Protein AF-A0A7J0DG20-F1 (afdb_monomer_lite)

Secondary structure (DSSP, 8-state):
----PPPP-TTPPTT--SGGGS-GGGHHHHHHHHHHHHHHHHHHHHHH--SEEEESS--TTHHHHHHHTT-EEEE-HHHHHHH--HHHHTT--

Organism: NCBI:txid165716

pLDDT: mean 82.44, std 11.31, range [41.34, 96.25]

Radius of gyration: 14.27 Å; chains: 1; bounding box: 30×32×34 Å

Foldseek 3Di:
DDDQDFDDDPPDDPPPPDPVSDDPVCVVVVVVSLVRSLVSVLVVCVVVVDQEEEDQDDPVCPVVSCVVSVHHYDYDPNSCVVVNDPVVVVVVD

Sequence (93 aa):
MVEITLPLADGLPEGCEATNDFRVEQIPYLKVYDDLLHAPFEELVHRHSPDFIFLDLVPCWVPEIAAKFSIGSAFTAATLAYLGPQAEMKSLS

Structure (mmCIF, N/CA/C/O backbone):
data_AF-A0A7J0DG20-F1
#
_entry.id   AF-A0A7J0DG20-F1
#
loop_
_atom_site.group_PDB
_atom_site.id
_atom_site.type_symbol
_atom_site.label_atom_id
_atom_site.label_alt_id
_atom_site.label_comp_id
_atom_site.label_asym_id
_atom_site.label_entity_id
_atom_site.label_seq_id
_atom_site.pdbx_PDB_ins_code
_atom_site.Cartn_x
_atom_site.Cartn_y
_atom_site.Cartn_z
_atom_site.occupancy
_atom_site.B_iso_or_equiv
_atom_site.auth_seq_id
_atom_site.auth_comp_id
_atom_site.auth_asym_id
_atom_site.auth_atom_id
_atom_site.pdbx_PDB_model_num
ATOM 1 N N . MET A 1 1 ? -13.192 -5.214 -10.735 1.00 72.56 1 MET A N 1
ATOM 2 C CA . MET A 1 1 ? -12.616 -4.788 -9.447 1.00 72.56 1 MET A CA 1
ATOM 3 C C . MET A 1 1 ? -12.385 -6.050 -8.641 1.00 72.56 1 MET A C 1
ATOM 5 O O . MET A 1 1 ? -13.279 -6.887 -8.641 1.00 72.56 1 MET A O 1
ATOM 9 N N . VAL A 1 2 ? -11.184 -6.245 -8.096 1.00 81.75 2 VAL A N 1
ATOM 10 C CA . VAL A 1 2 ? -10.914 -7.357 -7.173 1.00 81.75 2 VAL A CA 1
ATOM 11 C C . VAL A 1 2 ? -11.039 -6.802 -5.764 1.00 81.75 2 VAL A C 1
ATOM 13 O O . VAL A 1 2 ? -10.568 -5.698 -5.506 1.00 81.75 2 VAL A O 1
ATOM 16 N N . GLU A 1 3 ? -11.735 -7.527 -4.902 1.00 83.31 3 GLU A N 1
ATOM 17 C CA . GLU A 1 3 ? -11.971 -7.117 -3.524 1.00 83.31 3 GLU A CA 1
ATOM 18 C C . GLU A 1 3 ? -10.782 -7.520 -2.646 1.00 83.31 3 GLU A C 1
ATOM 20 O O . GLU A 1 3 ? -10.270 -8.636 -2.761 1.00 83.31 3 GLU A O 1
ATOM 25 N N . ILE A 1 4 ? -10.349 -6.606 -1.778 1.00 82.12 4 ILE A N 1
ATOM 26 C CA . ILE A 1 4 ? -9.413 -6.885 -0.692 1.00 82.12 4 ILE A CA 1
ATOM 27 C C . ILE A 1 4 ? -10.213 -6.742 0.595 1.00 82.12 4 ILE A C 1
ATOM 29 O O . ILE A 1 4 ? -10.582 -5.634 0.974 1.00 82.12 4 ILE A O 1
ATOM 33 N N . THR A 1 5 ? -10.508 -7.862 1.247 1.00 80.50 5 THR A N 1
ATOM 34 C CA . THR A 1 5 ? -11.215 -7.837 2.526 1.00 80.50 5 THR A CA 1
ATOM 35 C C . THR A 1 5 ? -10.262 -7.378 3.618 1.00 80.50 5 THR A C 1
ATOM 37 O O . THR A 1 5 ? -9.182 -7.947 3.796 1.00 80.50 5 THR A O 1
ATOM 40 N N . LEU A 1 6 ? -10.674 -6.355 4.356 1.00 76.12 6 LEU A N 1
ATOM 41 C CA . LEU A 1 6 ? -9.899 -5.817 5.458 1.00 76.12 6 LEU A CA 1
ATOM 42 C C . LEU A 1 6 ? -9.963 -6.777 6.656 1.00 76.12 6 LEU A C 1
ATOM 44 O O . LEU A 1 6 ? -11.063 -7.149 7.076 1.00 76.12 6 LEU A O 1
ATOM 48 N N . PRO A 1 7 ? -8.817 -7.224 7.203 1.00 75.38 7 PRO A N 1
ATOM 49 C CA . PRO A 1 7 ? -8.828 -8.064 8.391 1.00 75.38 7 PRO A CA 1
ATOM 50 C C . PRO A 1 7 ? -9.530 -7.356 9.555 1.00 75.38 7 PRO A C 1
ATOM 52 O O . PRO A 1 7 ? -9.243 -6.192 9.835 1.00 75.38 7 PRO A O 1
ATOM 55 N N . LEU A 1 8 ? -10.413 -8.062 10.269 1.00 73.06 8 LEU A N 1
ATOM 56 C CA . LEU A 1 8 ? -10.909 -7.564 11.553 1.00 73.06 8 LEU A CA 1
ATOM 57 C C . LEU A 1 8 ? -9.732 -7.442 12.529 1.00 73.06 8 LEU A C 1
ATOM 59 O O . LEU A 1 8 ? -8.985 -8.403 12.720 1.00 73.06 8 LEU A O 1
ATOM 63 N N . ALA A 1 9 ? -9.617 -6.296 13.195 1.00 71.50 9 ALA A N 1
ATOM 64 C CA . ALA A 1 9 ? -8.770 -6.146 14.371 1.00 71.50 9 ALA A CA 1
ATOM 65 C C . ALA A 1 9 ? -9.557 -5.542 15.536 1.00 71.50 9 ALA A C 1
ATOM 67 O O . ALA A 1 9 ? -10.461 -4.724 15.351 1.00 71.50 9 ALA A O 1
ATOM 68 N N . ASP A 1 10 ? -9.201 -5.970 16.746 1.00 71.12 10 ASP A N 1
ATOM 69 C CA . ASP A 1 10 ? -9.870 -5.554 17.973 1.00 71.12 10 ASP A CA 1
ATOM 70 C C . ASP A 1 10 ? -9.828 -4.029 18.138 1.00 71.12 10 ASP A C 1
ATOM 72 O O . ASP A 1 10 ? -8.767 -3.402 18.128 1.00 71.12 10 ASP A O 1
ATOM 76 N N . GLY A 1 11 ? -11.005 -3.428 18.320 1.00 70.56 11 GLY A N 1
ATOM 77 C CA . GLY A 1 11 ? -11.152 -1.987 18.527 1.00 70.56 11 GLY A CA 1
ATOM 78 C C . GLY A 1 11 ? -11.259 -1.151 17.250 1.00 70.56 11 GLY A C 1
ATOM 79 O O . GLY A 1 11 ? -11.393 0.068 17.364 1.00 70.56 11 GLY A O 1
ATOM 80 N N . LEU A 1 12 ? -11.249 -1.769 16.063 1.00 72.25 12 LEU A N 1
ATOM 81 C CA . LEU A 1 12 ? -11.608 -1.085 14.823 1.00 72.25 12 LEU A CA 1
ATOM 82 C C . LEU A 1 12 ? -13.140 -1.025 14.663 1.00 72.25 12 LEU A C 1
ATOM 84 O O . LEU A 1 12 ? -13.812 -2.040 14.856 1.00 72.25 12 LEU A O 1
ATOM 88 N N . PRO A 1 13 ? -13.719 0.147 14.344 1.00 72.69 13 PRO A N 1
ATOM 89 C CA . PRO A 1 13 ? -15.156 0.264 14.124 1.00 72.69 13 PRO A CA 1
ATOM 90 C C . PRO A 1 13 ? -15.582 -0.494 12.857 1.00 72.69 13 PRO A C 1
ATOM 92 O O . PRO A 1 13 ? -15.015 -0.285 11.787 1.00 72.69 13 PRO A O 1
ATOM 95 N N . GLU A 1 14 ? -16.584 -1.369 12.985 1.00 76.38 14 GLU A N 1
ATOM 96 C CA . GLU A 1 14 ? -17.120 -2.146 11.862 1.00 76.38 14 GLU A CA 1
ATOM 97 C C . GLU A 1 14 ? -17.669 -1.236 10.754 1.00 76.38 14 GLU A C 1
ATOM 99 O O . GLU A 1 14 ? -18.390 -0.273 11.023 1.00 76.38 14 GLU A O 1
ATOM 104 N N . GLY A 1 15 ? -17.360 -1.576 9.500 1.00 76.50 15 GLY A N 1
ATOM 105 C CA . GLY A 1 15 ? -17.883 -0.886 8.319 1.00 76.50 15 GLY A CA 1
ATOM 106 C C . GLY A 1 15 ? -17.256 0.480 8.028 1.00 76.50 15 GLY A C 1
ATOM 107 O O . GLY A 1 15 ? -17.762 1.187 7.162 1.00 76.50 15 GLY A O 1
ATOM 108 N N . CYS A 1 16 ? -16.184 0.865 8.728 1.00 79.31 16 CYS A N 1
ATOM 109 C CA . CYS A 1 16 ? -15.430 2.076 8.410 1.00 79.31 16 CYS A CA 1
ATOM 110 C C . CYS A 1 16 ? -14.354 1.772 7.358 1.00 79.31 16 CYS A C 1
ATOM 112 O O . CYS A 1 16 ? -13.248 1.351 7.694 1.00 79.31 16 CYS A O 1
ATOM 114 N N . GLU A 1 17 ? -14.686 1.997 6.089 1.00 78.50 17 GLU A N 1
ATOM 115 C CA . GLU A 1 17 ? -13.818 1.710 4.935 1.00 78.50 17 GLU A CA 1
ATOM 116 C C . GLU A 1 17 ? -13.305 2.983 4.245 1.00 78.50 17 GLU A C 1
ATOM 118 O O . GLU A 1 17 ? -12.408 2.924 3.404 1.00 78.50 17 GLU A O 1
ATOM 123 N N . ALA A 1 18 ? -13.841 4.152 4.602 1.00 81.75 18 ALA A N 1
ATOM 124 C CA . ALA A 1 18 ? -13.462 5.436 4.036 1.00 81.75 18 ALA A CA 1
ATOM 125 C C . ALA A 1 18 ? -12.990 6.416 5.113 1.00 81.75 18 ALA A C 1
ATOM 127 O O . ALA A 1 18 ? -13.492 6.444 6.233 1.00 81.75 18 ALA A O 1
ATOM 128 N N . THR A 1 19 ? -12.088 7.331 4.745 1.00 82.19 19 THR A N 1
ATOM 129 C CA . THR A 1 19 ? -11.628 8.420 5.628 1.00 82.19 19 THR A CA 1
ATOM 130 C C . THR A 1 19 ? -12.789 9.232 6.212 1.00 82.19 19 THR A C 1
ATOM 132 O O . THR A 1 19 ? -12.708 9.694 7.345 1.00 82.19 19 THR A O 1
ATOM 135 N N . ASN A 1 20 ? -13.881 9.387 5.456 1.00 86.38 20 ASN A N 1
ATOM 136 C CA . ASN A 1 20 ? -15.075 10.115 5.890 1.00 86.38 20 ASN A CA 1
ATOM 137 C C . ASN A 1 20 ? -15.917 9.364 6.942 1.00 86.38 20 ASN A C 1
ATOM 139 O O . ASN A 1 20 ? -16.795 9.969 7.555 1.00 86.38 20 ASN A O 1
ATOM 143 N N . ASP A 1 21 ? -15.649 8.077 7.175 1.00 85.25 21 ASP A N 1
ATOM 144 C CA . ASP A 1 21 ? -16.308 7.294 8.227 1.00 85.25 21 ASP A CA 1
ATOM 145 C C . ASP A 1 21 ? -15.706 7.579 9.612 1.00 85.25 21 ASP A C 1
ATOM 147 O O . ASP A 1 21 ? -16.311 7.262 10.638 1.00 85.25 21 ASP A O 1
ATOM 151 N N . PHE A 1 22 ? -14.528 8.213 9.657 1.00 82.25 22 PHE A N 1
ATOM 152 C CA . PHE A 1 22 ? -13.806 8.521 10.885 1.00 82.25 22 PHE A CA 1
ATOM 153 C C . PHE A 1 22 ? -13.988 9.976 11.306 1.00 82.25 22 PHE A C 1
ATOM 155 O O . PHE A 1 22 ? -13.892 10.915 10.513 1.00 82.25 22 PHE A O 1
ATOM 162 N N . ARG A 1 23 ? -14.163 10.183 12.611 1.00 87.06 23 ARG A N 1
ATOM 163 C CA . ARG A 1 23 ? -13.939 11.493 13.231 1.00 87.06 23 ARG A CA 1
ATOM 164 C C . ARG A 1 23 ? -12.442 11.778 13.320 1.00 87.06 23 ARG A C 1
ATOM 166 O O . ARG A 1 23 ? -11.624 10.862 13.280 1.00 87.06 23 ARG A O 1
ATOM 173 N N . VAL A 1 24 ? -12.076 13.046 13.504 1.00 84.81 24 VAL A N 1
ATOM 174 C CA . VAL A 1 24 ? -10.668 13.477 13.578 1.00 84.81 24 VAL A CA 1
ATOM 175 C C . VAL A 1 24 ? -9.891 12.704 14.648 1.00 84.81 24 VAL A C 1
ATOM 177 O O . VAL A 1 24 ? -8.747 12.314 14.432 1.00 84.81 24 VAL A O 1
ATOM 180 N N . GLU A 1 25 ? -10.526 12.400 15.778 1.00 86.12 25 GLU A N 1
ATOM 181 C CA . GLU A 1 25 ? -9.916 11.659 16.886 1.00 86.12 25 GLU A CA 1
ATOM 182 C C . GLU A 1 25 ? -9.662 10.181 16.548 1.00 86.12 25 GLU A C 1
ATOM 184 O O . GLU A 1 25 ? -8.885 9.513 17.226 1.00 86.12 25 GLU A O 1
ATOM 189 N N . GLN A 1 26 ? -10.313 9.670 15.502 1.00 83.12 26 GLN A N 1
ATOM 190 C CA . GLN A 1 26 ? -10.224 8.291 15.031 1.00 83.12 26 GLN A CA 1
ATOM 191 C C . GLN A 1 26 ? -9.272 8.136 13.835 1.00 83.12 26 GLN A C 1
ATOM 193 O O . GLN A 1 26 ? -8.991 7.011 13.434 1.00 83.12 26 GLN A O 1
ATOM 198 N N . ILE A 1 27 ? -8.711 9.233 13.309 1.00 82.12 27 ILE A N 1
ATOM 199 C CA . ILE A 1 27 ? -7.685 9.210 12.252 1.00 82.12 27 ILE A CA 1
ATOM 200 C C . ILE A 1 27 ? -6.523 8.245 12.560 1.00 82.12 27 ILE A C 1
ATOM 202 O O . ILE A 1 27 ? -6.076 7.577 11.629 1.00 82.12 27 ILE A O 1
ATOM 206 N N . PRO A 1 28 ? -6.041 8.079 13.813 1.00 82.81 28 PRO A N 1
ATOM 207 C CA . PRO A 1 28 ? -4.995 7.097 14.106 1.00 82.81 28 PRO A CA 1
ATOM 208 C C . PRO A 1 28 ? -5.349 5.653 13.720 1.00 82.81 28 PRO A C 1
ATOM 210 O O . PRO A 1 28 ? -4.443 4.875 13.429 1.00 82.81 28 PRO A O 1
ATOM 213 N N . TYR A 1 29 ? -6.637 5.290 13.666 1.00 82.69 29 TYR A N 1
ATOM 214 C CA . TYR A 1 29 ? -7.059 3.964 13.214 1.00 82.69 29 TYR A CA 1
ATOM 215 C C . TYR A 1 29 ? -6.797 3.740 11.725 1.00 82.69 29 TYR A C 1
ATOM 217 O O . TYR A 1 29 ? -6.529 2.606 11.349 1.00 82.69 29 TYR A O 1
ATOM 225 N N . LEU A 1 30 ? -6.781 4.788 10.889 1.00 82.06 30 LEU A N 1
ATOM 226 C CA . LEU A 1 30 ? -6.461 4.661 9.459 1.00 82.06 30 LEU A CA 1
ATOM 227 C C . LEU A 1 30 ? -5.084 4.039 9.234 1.00 82.06 30 LEU A C 1
ATOM 229 O O . LEU A 1 30 ? -4.912 3.259 8.307 1.00 82.06 30 LEU A O 1
ATOM 233 N N . LYS A 1 31 ? -4.122 4.330 10.116 1.00 81.50 31 LYS A N 1
ATOM 234 C CA . LYS A 1 31 ? -2.807 3.689 10.066 1.00 81.50 31 LYS A CA 1
ATOM 235 C C . LYS A 1 31 ? -2.903 2.185 10.337 1.00 81.50 31 LYS A C 1
ATOM 237 O O . LYS A 1 31 ? -2.269 1.405 9.646 1.00 81.50 31 LYS A O 1
ATOM 242 N N . VAL A 1 32 ? -3.709 1.778 11.319 1.00 84.19 32 VAL A N 1
ATOM 243 C CA . VAL A 1 32 ? -3.924 0.355 11.635 1.00 84.19 32 VAL A CA 1
ATOM 244 C C . VAL A 1 32 ? -4.584 -0.359 10.454 1.00 84.19 32 VAL A C 1
ATOM 246 O O . VAL A 1 32 ? -4.160 -1.449 10.091 1.00 84.19 32 VAL A O 1
ATOM 249 N N . TYR A 1 33 ? -5.582 0.271 9.830 1.00 82.94 33 TYR A N 1
ATOM 250 C CA . TYR A 1 33 ? -6.209 -0.226 8.605 1.00 82.94 33 TYR A CA 1
ATOM 251 C C . TYR A 1 33 ? -5.186 -0.409 7.471 1.00 82.94 33 TY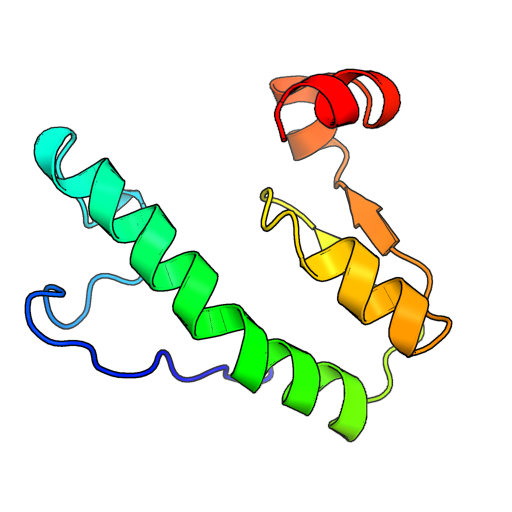R A C 1
ATOM 253 O O . TYR A 1 33 ? -5.153 -1.466 6.844 1.00 82.94 33 TYR A O 1
ATOM 261 N N . ASP A 1 34 ? -4.325 0.585 7.248 1.00 84.56 34 ASP A N 1
ATOM 262 C CA . ASP A 1 34 ? -3.270 0.541 6.230 1.00 84.56 34 ASP A CA 1
ATOM 263 C C . ASP A 1 34 ? -2.243 -0.576 6.495 1.00 84.56 34 ASP A C 1
ATOM 265 O O . ASP A 1 34 ? -1.936 -1.361 5.597 1.00 84.56 34 ASP A O 1
ATOM 269 N N . ASP A 1 35 ? -1.791 -0.726 7.745 1.00 86.00 35 ASP A N 1
ATOM 270 C CA . ASP A 1 35 ? -0.862 -1.787 8.156 1.00 86.00 35 ASP A CA 1
ATOM 271 C C . ASP A 1 35 ? -1.470 -3.191 7.928 1.00 86.00 35 ASP A C 1
ATOM 273 O O . ASP A 1 35 ? -0.783 -4.119 7.491 1.00 86.00 35 ASP A O 1
ATOM 277 N N . LEU A 1 36 ? -2.775 -3.361 8.181 1.00 87.38 36 LEU A N 1
ATOM 278 C CA . LEU A 1 36 ? -3.487 -4.628 7.966 1.00 87.38 36 LEU A CA 1
ATOM 279 C C . LEU A 1 36 ? -3.684 -4.970 6.483 1.00 87.38 36 LEU A C 1
ATOM 281 O O . LEU A 1 36 ? -3.818 -6.149 6.145 1.00 87.38 36 LEU A O 1
ATOM 285 N N . LEU A 1 37 ? -3.684 -3.973 5.595 1.00 88.75 37 LEU A N 1
ATOM 286 C CA . LEU A 1 37 ? -3.818 -4.171 4.151 1.00 88.75 37 LEU A CA 1
ATOM 287 C C . LEU A 1 37 ? -2.537 -4.693 3.491 1.00 88.75 37 LEU A C 1
ATOM 289 O O . LEU A 1 37 ? -2.620 -5.259 2.401 1.00 88.75 37 LEU A O 1
ATOM 293 N N . HIS A 1 38 ? -1.380 -4.582 4.149 1.00 90.19 38 HIS A N 1
ATOM 294 C CA . HIS A 1 38 ? -0.093 -5.007 3.594 1.00 90.19 38 HIS A CA 1
ATOM 295 C C . HIS A 1 38 ? -0.110 -6.456 3.081 1.00 90.19 38 HIS A C 1
ATOM 297 O O . HIS A 1 38 ? 0.157 -6.724 1.910 1.00 90.19 38 HIS A O 1
ATOM 303 N N . ALA A 1 39 ? -0.416 -7.415 3.961 1.00 91.50 39 ALA A N 1
ATOM 304 C CA . ALA A 1 39 ? -0.389 -8.839 3.631 1.00 91.50 39 ALA A CA 1
ATOM 305 C C . ALA A 1 39 ? -1.392 -9.241 2.529 1.00 91.50 39 ALA A C 1
ATOM 307 O O . ALA A 1 39 ? -0.971 -9.886 1.563 1.00 91.50 39 ALA A O 1
ATOM 308 N N . PRO A 1 40 ? -2.689 -8.872 2.603 1.00 91.81 40 PRO A N 1
ATOM 309 C CA . PRO A 1 40 ? -3.635 -9.245 1.556 1.00 91.81 40 PRO A CA 1
ATOM 310 C C . PRO A 1 40 ? -3.363 -8.517 0.231 1.00 91.81 40 PRO A C 1
ATOM 312 O O . PRO A 1 40 ? -3.597 -9.089 -0.834 1.00 91.81 40 PRO A O 1
ATOM 315 N N . PHE A 1 41 ? -2.811 -7.298 0.259 1.00 92.19 41 PHE A N 1
ATOM 316 C CA . PHE A 1 41 ? -2.361 -6.626 -0.959 1.00 92.19 41 PHE A CA 1
ATOM 317 C C . PHE A 1 41 ? -1.179 -7.355 -1.604 1.00 92.19 41 PHE A C 1
ATOM 319 O O . PHE A 1 41 ? -1.175 -7.572 -2.814 1.00 92.19 41 PHE A O 1
ATOM 326 N N . GLU A 1 42 ? -0.190 -7.774 -0.814 1.00 94.00 42 GLU A N 1
ATOM 327 C CA . GLU A 1 42 ? 0.952 -8.533 -1.322 1.00 94.00 42 GLU A CA 1
ATOM 328 C C . GLU A 1 42 ? 0.512 -9.842 -1.995 1.00 94.00 42 GLU A C 1
ATOM 330 O O . GLU A 1 42 ? 0.963 -10.167 -3.097 1.00 94.00 42 GLU A O 1
ATOM 335 N N . GLU A 1 43 ? -0.415 -10.567 -1.365 1.00 94.25 43 GLU A N 1
ATOM 336 C CA . GLU A 1 43 ? -1.003 -11.776 -1.937 1.00 94.25 43 GLU A CA 1
ATOM 337 C C . GLU A 1 43 ? -1.737 -11.477 -3.251 1.00 94.25 43 GLU A C 1
ATOM 339 O O . GLU A 1 43 ? -1.612 -12.233 -4.220 1.00 94.25 43 GLU A O 1
ATOM 344 N N . LEU A 1 44 ? -2.467 -10.360 -3.317 1.00 93.50 44 LEU A N 1
ATOM 345 C CA . LEU A 1 44 ? -3.160 -9.935 -4.527 1.00 93.50 44 LEU A CA 1
ATOM 346 C C . LEU A 1 44 ? -2.177 -9.650 -5.670 1.00 93.50 44 LEU A C 1
ATOM 348 O O . LEU A 1 44 ? -2.388 -10.127 -6.789 1.00 93.50 44 LEU A O 1
ATOM 352 N N . VAL A 1 45 ? -1.093 -8.917 -5.396 1.00 94.06 45 VAL A N 1
ATOM 353 C CA . VAL A 1 45 ? -0.036 -8.628 -6.377 1.00 94.06 45 VAL A CA 1
ATOM 354 C C . VAL A 1 45 ? 0.607 -9.923 -6.859 1.00 94.06 45 VAL A C 1
ATOM 356 O O . VAL A 1 45 ? 0.750 -10.113 -8.065 1.00 94.06 45 VAL A O 1
ATOM 359 N N . HIS A 1 46 ? 0.923 -10.848 -5.952 1.00 95.19 46 HIS A N 1
ATOM 360 C CA . HIS A 1 46 ? 1.467 -12.152 -6.321 1.00 95.19 46 HIS A CA 1
ATOM 361 C C . HIS A 1 46 ? 0.506 -12.941 -7.225 1.00 95.19 46 HIS A C 1
ATOM 363 O O . HIS A 1 46 ? 0.908 -13.471 -8.261 1.00 95.19 46 HIS A O 1
ATOM 369 N N . ARG A 1 47 ? -0.778 -12.988 -6.855 1.00 95.31 47 ARG A N 1
ATOM 370 C CA . ARG A 1 47 ? -1.810 -13.767 -7.549 1.00 95.31 47 ARG A CA 1
ATOM 371 C C . ARG A 1 47 ? -2.138 -13.220 -8.935 1.00 95.31 47 ARG A C 1
ATOM 373 O O . ARG A 1 47 ? -2.330 -14.003 -9.861 1.00 95.31 47 ARG A O 1
ATOM 380 N N . HIS A 1 48 ? -2.249 -11.901 -9.067 1.00 93.81 48 HIS A N 1
ATOM 381 C CA . HIS A 1 48 ? -2.676 -11.263 -10.313 1.00 93.81 48 HIS A CA 1
ATOM 382 C C . HIS A 1 48 ? -1.519 -10.791 -11.188 1.00 93.81 48 HIS A C 1
ATOM 384 O O . HIS A 1 48 ? -1.737 -10.605 -12.380 1.00 93.81 48 HIS A O 1
ATOM 390 N N . SER A 1 49 ? -0.317 -10.633 -10.623 1.00 93.88 49 SER A N 1
ATOM 391 C CA . SER A 1 49 ? 0.903 -10.231 -11.335 1.00 93.88 49 SER A CA 1
ATOM 392 C C . SER A 1 49 ? 0.676 -9.032 -12.272 1.00 93.88 49 SER A C 1
ATOM 394 O O . SER A 1 49 ? 0.834 -9.165 -13.485 1.00 93.88 49 SER A O 1
ATOM 396 N N . PRO A 1 50 ? 0.246 -7.871 -11.742 1.00 94.75 50 PRO A N 1
ATOM 397 C CA . PRO A 1 50 ? -0.021 -6.702 -12.570 1.00 94.75 50 PRO A CA 1
ATOM 398 C C . PRO A 1 50 ? 1.267 -6.159 -13.205 1.00 94.75 50 PRO A C 1
ATOM 400 O O . PRO A 1 50 ? 2.334 -6.212 -12.599 1.00 94.75 50 PRO A O 1
ATOM 403 N N . ASP A 1 51 ? 1.158 -5.552 -14.388 1.00 95.75 51 ASP A N 1
ATOM 404 C CA . ASP A 1 51 ? 2.306 -4.926 -15.063 1.00 95.75 51 ASP A CA 1
ATOM 405 C C . ASP A 1 51 ? 2.757 -3.616 -14.388 1.00 95.75 51 ASP A C 1
ATOM 407 O O . ASP A 1 51 ? 3.917 -3.210 -14.498 1.00 95.75 51 ASP A O 1
ATOM 411 N N . PHE A 1 52 ? 1.835 -2.921 -13.709 1.00 95.06 52 PHE A N 1
ATOM 412 C CA . PHE A 1 52 ? 2.089 -1.627 -13.075 1.00 95.06 52 PHE A CA 1
ATOM 413 C C . PHE A 1 52 ? 1.101 -1.338 -11.935 1.00 95.06 52 PHE A C 1
ATOM 415 O O . PHE A 1 52 ? -0.053 -1.766 -11.987 1.00 95.06 52 PHE A O 1
ATOM 422 N N . ILE A 1 53 ? 1.530 -0.565 -10.933 1.00 92.88 53 ILE A N 1
ATOM 423 C CA . ILE A 1 53 ? 0.713 -0.152 -9.780 1.00 92.88 53 ILE A CA 1
ATOM 424 C C . ILE A 1 53 ? 0.628 1.381 -9.713 1.00 92.88 53 ILE A C 1
ATOM 426 O O . ILE A 1 53 ? 1.646 2.073 -9.690 1.00 92.88 53 ILE A O 1
ATOM 430 N N . PHE A 1 54 ? -0.589 1.922 -9.639 1.00 90.75 54 PHE A N 1
ATOM 431 C CA . PHE A 1 54 ? -0.828 3.347 -9.395 1.00 90.75 54 PHE A CA 1
ATOM 432 C C . PHE A 1 54 ? -1.374 3.562 -7.986 1.00 90.75 54 PHE A C 1
ATOM 434 O O . PHE A 1 54 ? -2.280 2.843 -7.572 1.00 90.75 54 PHE A O 1
ATOM 441 N N . LEU A 1 55 ? -0.838 4.555 -7.276 1.00 86.56 55 LEU A N 1
ATOM 442 C CA . LEU A 1 55 ? -1.205 4.859 -5.894 1.00 86.56 55 LEU A CA 1
ATOM 443 C C . LEU A 1 55 ? -1.825 6.251 -5.780 1.00 86.56 55 LEU A C 1
ATOM 445 O O . LEU A 1 55 ? -1.219 7.239 -6.204 1.00 86.56 55 LEU A O 1
ATOM 449 N N . ASP A 1 56 ? -3.007 6.342 -5.184 1.00 82.31 56 ASP A N 1
ATOM 450 C CA . ASP A 1 56 ? -3.665 7.606 -4.841 1.00 82.31 56 ASP A CA 1
ATOM 451 C C . ASP A 1 56 ? -3.367 8.072 -3.401 1.00 82.31 56 ASP A C 1
ATOM 453 O O . ASP A 1 56 ? -3.437 9.269 -3.109 1.00 82.31 56 ASP A O 1
ATOM 457 N N . LEU A 1 57 ? -2.940 7.156 -2.532 1.00 74.19 57 LEU A N 1
ATOM 458 C CA . LEU A 1 57 ? -2.553 7.393 -1.141 1.00 74.19 57 LEU A CA 1
ATOM 459 C C . LEU A 1 57 ? -1.200 6.749 -0.805 1.00 74.19 57 LEU A C 1
ATOM 461 O O . LEU A 1 57 ? -0.586 6.095 -1.647 1.00 74.19 57 LEU A O 1
ATOM 465 N N . VAL A 1 58 ? -0.705 6.989 0.416 1.00 64.12 58 VAL A N 1
ATOM 466 C CA . VAL A 1 58 ? 0.681 6.696 0.830 1.00 64.12 58 VAL A CA 1
ATOM 467 C C . VAL A 1 58 ? 0.779 5.517 1.810 1.00 64.12 58 VAL A C 1
ATOM 469 O O . VAL A 1 58 ? 1.228 5.715 2.939 1.00 64.12 58 VAL A O 1
ATOM 472 N N . PRO A 1 59 ? 0.447 4.277 1.422 1.00 69.31 59 PRO A N 1
ATOM 473 C CA . PRO A 1 59 ? 1.049 3.147 2.098 1.00 69.31 59 PRO A CA 1
ATOM 474 C C . PRO A 1 59 ? 2.527 3.106 1.694 1.00 69.31 59 PRO A C 1
ATOM 476 O O . PRO A 1 59 ? 2.871 2.830 0.538 1.00 69.31 59 PRO A O 1
ATOM 479 N N . CYS A 1 60 ? 3.423 3.422 2.631 1.00 73.94 60 CYS A N 1
ATOM 480 C CA . CYS A 1 60 ? 4.874 3.436 2.395 1.00 73.94 60 CYS A CA 1
ATOM 481 C C . CYS A 1 60 ? 5.420 2.074 1.927 1.00 73.94 60 CYS A C 1
ATOM 483 O O . CYS A 1 60 ? 6.477 2.020 1.301 1.00 73.94 60 CYS A O 1
ATOM 485 N N . TRP A 1 61 ? 4.665 1.002 2.168 1.00 87.06 61 TRP A N 1
ATOM 486 C CA . TRP A 1 61 ? 5.002 -0.374 1.836 1.00 87.06 61 TRP A CA 1
ATOM 487 C C . TRP A 1 61 ? 4.666 -0.795 0.393 1.00 87.06 61 TRP A C 1
ATOM 489 O O . TRP A 1 61 ? 5.265 -1.742 -0.118 1.00 87.06 61 TRP A O 1
ATOM 499 N N . VAL A 1 62 ? 3.767 -0.108 -0.328 1.00 89.81 62 VAL A N 1
ATOM 500 C CA . VAL A 1 62 ? 3.405 -0.517 -1.706 1.00 89.81 62 VAL A CA 1
ATOM 501 C C . VAL A 1 62 ? 4.601 -0.473 -2.670 1.00 89.81 62 VAL A C 1
ATOM 503 O O . VAL A 1 62 ? 4.772 -1.434 -3.426 1.00 89.81 62 VAL A O 1
ATOM 506 N N . PRO A 1 63 ? 5.463 0.566 -2.672 1.00 88.25 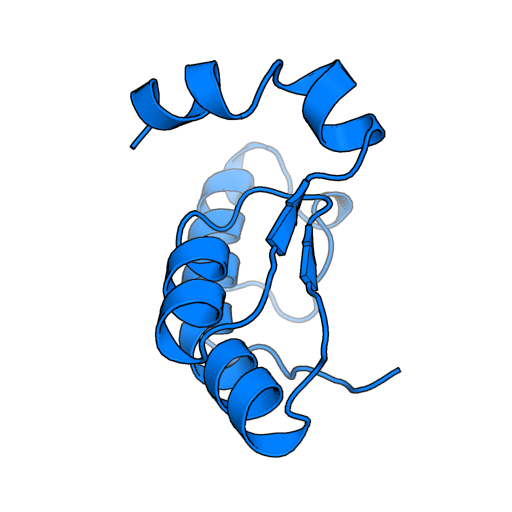63 PRO A N 1
ATOM 507 C CA . PRO A 1 63 ?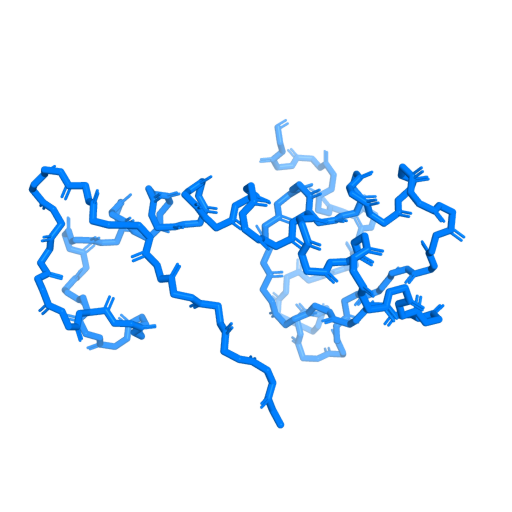 6.666 0.562 -3.505 1.00 88.25 63 PRO A CA 1
ATOM 508 C C . PRO A 1 63 ? 7.624 -0.595 -3.190 1.00 88.25 63 PRO A C 1
ATOM 510 O O . PRO A 1 63 ? 8.288 -1.099 -4.095 1.00 88.25 63 PRO A O 1
ATOM 513 N N . GLU A 1 64 ? 7.692 -1.040 -1.931 1.00 90.44 64 GLU A N 1
ATOM 514 C CA . GLU A 1 64 ? 8.521 -2.181 -1.525 1.00 90.44 64 GLU A CA 1
ATOM 515 C C . GLU A 1 64 ? 7.962 -3.497 -2.075 1.00 90.44 64 GLU A C 1
ATOM 517 O O . GLU A 1 64 ? 8.712 -4.298 -2.639 1.00 90.44 64 GLU A O 1
ATOM 522 N N . ILE A 1 65 ? 6.639 -3.689 -2.007 1.00 93.56 65 ILE A N 1
ATOM 523 C CA . ILE A 1 65 ? 5.953 -4.828 -2.634 1.00 93.56 65 ILE A CA 1
ATOM 524 C C . ILE A 1 65 ? 6.161 -4.809 -4.152 1.00 93.56 65 ILE A C 1
ATOM 526 O O . ILE A 1 65 ? 6.532 -5.825 -4.738 1.00 93.56 65 ILE A O 1
ATOM 530 N N . ALA A 1 66 ? 5.979 -3.658 -4.804 1.00 93.31 66 ALA A N 1
ATOM 531 C CA . ALA A 1 66 ? 6.196 -3.524 -6.242 1.00 93.31 66 ALA A CA 1
ATOM 532 C C . ALA A 1 66 ? 7.635 -3.917 -6.623 1.00 93.31 66 ALA A C 1
ATOM 534 O O . ALA A 1 66 ? 7.841 -4.739 -7.517 1.00 93.31 66 ALA A O 1
ATOM 535 N N . ALA A 1 67 ? 8.629 -3.423 -5.876 1.00 92.88 67 ALA A N 1
ATOM 536 C CA . ALA A 1 67 ? 10.031 -3.778 -6.068 1.00 92.88 67 ALA A CA 1
ATOM 537 C C . ALA A 1 67 ? 10.293 -5.281 -5.864 1.00 92.88 67 ALA A C 1
ATOM 539 O O . ALA A 1 67 ? 11.003 -5.884 -6.671 1.00 92.88 67 ALA A O 1
ATOM 540 N N . LYS A 1 68 ? 9.683 -5.907 -4.845 1.00 95.50 68 LYS A N 1
ATOM 541 C CA . LYS A 1 68 ? 9.786 -7.354 -4.583 1.00 95.50 68 LYS A CA 1
ATOM 542 C C . LYS A 1 68 ? 9.363 -8.194 -5.789 1.00 95.50 68 LYS A C 1
ATOM 544 O O . LYS A 1 68 ? 9.997 -9.209 -6.075 1.00 95.50 68 LYS A O 1
ATOM 549 N N . PHE A 1 69 ? 8.329 -7.766 -6.509 1.00 95.94 69 PHE A N 1
ATOM 550 C CA . PHE A 1 69 ? 7.822 -8.459 -7.697 1.00 95.94 69 PHE A CA 1
ATOM 551 C C . PHE A 1 69 ? 8.376 -7.907 -9.021 1.00 95.94 69 PHE A C 1
ATOM 553 O O . PHE A 1 69 ? 7.965 -8.364 -10.082 1.00 95.94 69 PHE A O 1
ATOM 560 N N . SER A 1 70 ? 9.343 -6.979 -8.984 1.00 95.81 70 SER A N 1
ATOM 561 C CA . SER A 1 70 ? 9.896 -6.302 -10.173 1.00 95.81 70 SER A CA 1
ATOM 562 C C . SER A 1 70 ? 8.839 -5.565 -11.015 1.00 95.81 70 SER A C 1
ATOM 564 O O . SER A 1 70 ? 8.931 -5.513 -12.240 1.00 95.81 70 SER A O 1
ATOM 566 N N . ILE A 1 71 ? 7.843 -4.983 -10.346 1.00 96.25 71 ILE A N 1
ATOM 567 C CA . ILE A 1 71 ? 6.719 -4.245 -10.930 1.00 96.25 71 ILE A CA 1
ATOM 568 C C . ILE A 1 71 ? 6.979 -2.740 -10.808 1.00 96.25 71 ILE A C 1
ATOM 570 O O . ILE A 1 71 ? 7.479 -2.256 -9.790 1.00 96.25 71 ILE A O 1
ATOM 574 N N . GLY A 1 72 ? 6.632 -1.979 -11.848 1.00 92.75 72 GLY A N 1
ATOM 575 C CA . GLY A 1 72 ? 6.684 -0.519 -11.794 1.00 92.75 72 GLY A CA 1
ATOM 576 C C . GLY A 1 72 ? 5.559 0.058 -10.930 1.00 92.75 72 GLY A C 1
ATOM 577 O O . GLY A 1 72 ? 4.426 -0.416 -10.979 1.00 92.75 72 GLY A O 1
ATOM 578 N N . SER A 1 73 ? 5.850 1.106 -10.158 1.00 91.94 73 SER A N 1
ATOM 579 C CA . SER A 1 73 ? 4.841 1.802 -9.353 1.00 91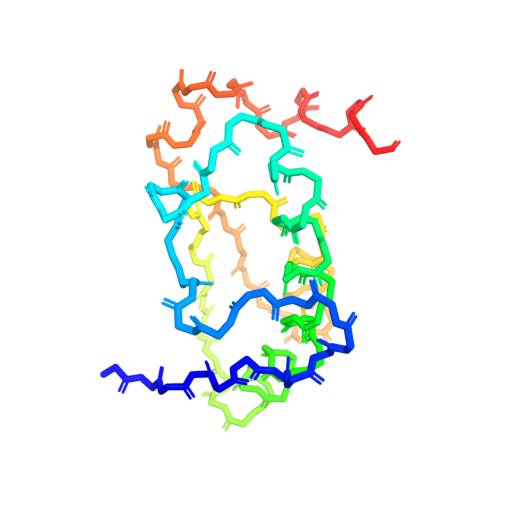.94 73 SER A CA 1
ATOM 580 C C . SER A 1 73 ? 4.993 3.318 -9.416 1.00 91.94 73 SER A C 1
ATOM 582 O O . SER A 1 73 ? 6.123 3.813 -9.408 1.00 91.94 73 SER A O 1
ATOM 584 N N . ALA A 1 74 ? 3.882 4.057 -9.416 1.00 89.62 74 ALA A N 1
ATOM 585 C CA . ALA A 1 74 ? 3.891 5.520 -9.369 1.00 89.62 74 ALA A CA 1
ATOM 586 C C . ALA A 1 74 ? 2.684 6.098 -8.619 1.00 89.62 74 ALA A C 1
ATOM 588 O O . ALA A 1 74 ? 1.586 5.544 -8.650 1.00 89.62 74 ALA A O 1
ATOM 589 N N . PHE A 1 75 ? 2.875 7.264 -8.005 1.00 86.06 75 PHE A N 1
ATOM 590 C CA . PHE A 1 75 ? 1.771 8.048 -7.460 1.00 86.06 75 PHE A CA 1
ATOM 591 C C . PHE A 1 75 ? 0.966 8.723 -8.570 1.00 86.06 75 PHE A C 1
ATOM 593 O O . PHE A 1 75 ? 1.514 9.133 -9.598 1.00 86.06 75 PHE A O 1
ATOM 600 N N . THR A 1 76 ? -0.339 8.875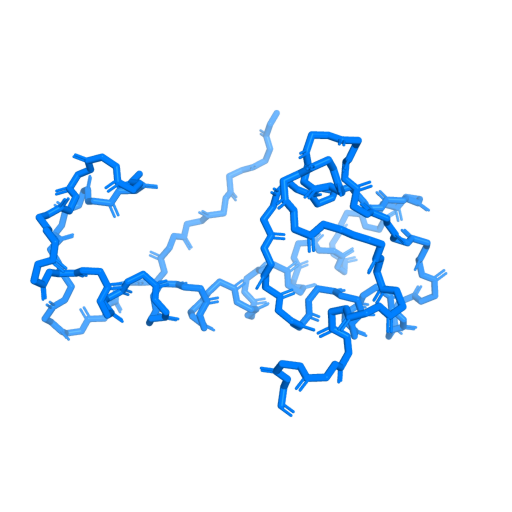 -8.353 1.00 87.94 76 THR A N 1
ATOM 601 C CA . THR A 1 76 ? -1.185 9.646 -9.266 1.00 87.94 76 THR A CA 1
ATOM 602 C C . THR A 1 76 ? -0.801 11.128 -9.256 1.00 87.94 76 THR A C 1
ATOM 604 O O . THR A 1 76 ? -0.244 11.653 -8.289 1.00 87.94 76 THR A O 1
ATOM 607 N N . ALA A 1 77 ? -1.157 11.839 -10.329 1.00 86.75 77 ALA A N 1
ATOM 608 C CA . ALA A 1 77 ? -0.938 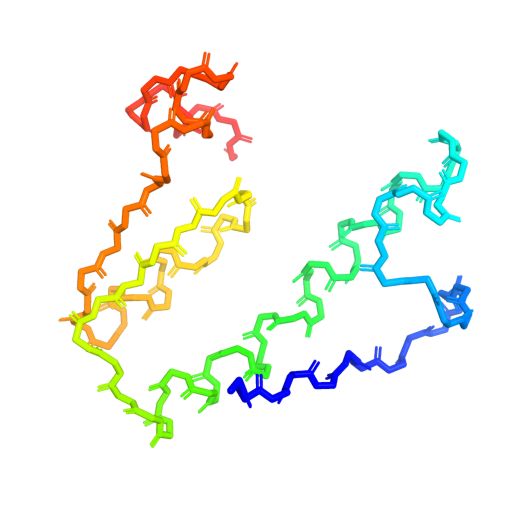13.281 -10.421 1.00 86.75 77 ALA A CA 1
ATOM 609 C C . ALA A 1 77 ? -1.638 14.058 -9.291 1.00 86.75 77 ALA A C 1
ATOM 611 O O . ALA A 1 77 ? -1.097 15.052 -8.818 1.00 86.75 77 ALA A O 1
ATOM 612 N N . ALA A 1 78 ? -2.809 13.595 -8.838 1.00 86.12 78 ALA A N 1
ATOM 613 C CA . ALA A 1 78 ? -3.537 14.215 -7.734 1.00 86.12 78 ALA A CA 1
ATOM 614 C C . ALA A 1 78 ? -2.748 14.119 -6.419 1.00 86.12 78 ALA A C 1
ATOM 616 O O . ALA A 1 78 ? -2.573 15.124 -5.732 1.00 86.12 78 ALA A O 1
ATOM 617 N N . THR A 1 79 ? -2.201 12.940 -6.114 1.00 83.56 79 THR A N 1
ATOM 618 C CA . THR A 1 79 ? -1.362 12.716 -4.929 1.00 83.56 79 THR A CA 1
ATOM 619 C C . THR A 1 79 ? -0.106 13.580 -4.963 1.00 83.56 79 THR A C 1
ATOM 621 O O . THR A 1 79 ? 0.209 14.244 -3.980 1.00 83.56 79 THR A O 1
ATOM 624 N N . LEU A 1 80 ? 0.580 13.633 -6.110 1.00 84.19 80 LEU A N 1
ATOM 625 C CA . LEU A 1 80 ? 1.786 14.448 -6.284 1.00 84.19 80 LEU A CA 1
ATOM 626 C C . LEU A 1 80 ? 1.499 15.954 -6.215 1.00 84.19 80 LEU A C 1
ATOM 628 O O . LEU A 1 80 ? 2.324 16.708 -5.710 1.00 84.19 80 LEU A O 1
ATOM 632 N N . ALA A 1 81 ? 0.340 16.409 -6.699 1.00 86.31 81 ALA A N 1
ATOM 633 C CA . ALA A 1 81 ? -0.061 17.810 -6.590 1.00 86.31 81 ALA A CA 1
ATOM 634 C C . ALA A 1 81 ? -0.349 18.219 -5.136 1.00 86.31 81 ALA A C 1
ATOM 636 O O . ALA A 1 81 ? -0.122 19.372 -4.776 1.00 86.31 81 ALA A O 1
ATOM 637 N N . TYR A 1 82 ? -0.839 17.287 -4.313 1.00 82.44 82 TYR A N 1
ATOM 638 C CA . TYR A 1 82 ? -1.149 17.537 -2.906 1.00 82.44 82 TYR A CA 1
ATOM 639 C C . TYR A 1 82 ? 0.081 17.424 -1.992 1.00 82.44 82 TYR A C 1
ATOM 641 O O . TYR A 1 82 ? 0.308 18.305 -1.167 1.00 82.44 82 TYR A O 1
ATOM 649 N N . LEU A 1 83 ? 0.877 16.358 -2.134 1.00 79.06 83 LEU A N 1
ATOM 650 C CA . LEU A 1 83 ? 2.013 16.057 -1.246 1.00 79.06 83 LEU A CA 1
ATOM 651 C C . LEU A 1 83 ? 3.361 16.576 -1.753 1.00 79.06 83 LEU A C 1
ATOM 653 O O . LEU A 1 83 ? 4.328 16.604 -0.996 1.00 79.06 83 LEU A O 1
ATOM 657 N N . GLY A 1 84 ? 3.436 16.969 -3.021 1.00 75.69 84 GLY A N 1
ATOM 658 C CA . GLY A 1 84 ? 4.692 17.273 -3.691 1.00 75.69 84 GLY A CA 1
ATOM 659 C C . GLY A 1 84 ? 5.353 16.039 -4.325 1.00 75.69 84 GLY A C 1
ATOM 660 O O . GLY A 1 84 ? 4.812 14.927 -4.306 1.00 75.69 84 GLY A O 1
ATOM 661 N N . PRO A 1 85 ? 6.522 16.219 -4.962 1.00 72.19 85 PRO A N 1
ATOM 662 C CA . PRO A 1 85 ? 7.225 15.153 -5.667 1.00 72.19 85 PRO A CA 1
ATOM 663 C C . PRO A 1 85 ? 7.609 13.978 -4.756 1.00 72.19 85 PRO A C 1
ATOM 665 O O . PRO A 1 85 ? 8.052 14.157 -3.625 1.00 72.19 85 PRO A O 1
ATOM 668 N N . GLN A 1 86 ? 7.579 12.755 -5.292 1.00 65.12 86 GLN A N 1
ATOM 669 C CA . GLN A 1 86 ? 7.961 11.532 -4.566 1.00 65.12 86 GLN A CA 1
ATOM 670 C C . GLN A 1 86 ? 9.376 11.580 -3.955 1.00 65.12 86 GLN A C 1
ATOM 672 O O . GLN A 1 86 ? 9.629 10.945 -2.933 1.00 65.12 86 GLN A O 1
ATOM 677 N N . ALA A 1 87 ? 10.301 12.334 -4.558 1.00 66.50 87 ALA A N 1
ATOM 678 C CA . ALA A 1 87 ? 11.645 12.535 -4.016 1.00 66.50 87 ALA A CA 1
ATOM 679 C C . ALA A 1 87 ? 11.640 13.239 -2.645 1.00 66.50 87 ALA A C 1
ATOM 681 O O . ALA A 1 87 ? 12.517 12.975 -1.827 1.00 66.50 87 ALA A O 1
ATOM 682 N N . GLU A 1 88 ? 10.646 14.087 -2.384 1.00 63.19 88 GLU A N 1
ATOM 683 C CA . GLU A 1 88 ? 10.499 14.847 -1.139 1.00 63.19 88 GLU A CA 1
ATOM 684 C C . GLU A 1 88 ? 9.771 14.028 -0.060 1.00 63.19 88 GLU A C 1
ATOM 686 O O . GLU A 1 88 ? 10.052 14.169 1.132 1.00 63.19 88 GLU A O 1
ATOM 691 N N . MET A 1 89 ? 8.925 13.075 -0.473 1.00 57.22 89 MET A N 1
ATOM 692 C CA . MET A 1 89 ? 8.180 12.195 0.437 1.00 57.22 89 MET A CA 1
ATOM 693 C C . MET A 1 89 ? 9.052 11.157 1.163 1.00 57.22 89 MET A C 1
ATOM 695 O O . MET A 1 89 ? 8.665 10.676 2.223 1.00 57.22 89 MET A O 1
ATOM 699 N N . LYS A 1 90 ? 10.256 10.842 0.660 1.00 53.78 90 LYS A N 1
ATOM 700 C CA . LYS A 1 90 ? 11.213 9.934 1.335 1.00 53.78 90 LYS A CA 1
ATOM 701 C C . LYS A 1 90 ? 11.760 10.474 2.666 1.00 53.78 90 LYS A C 1
ATOM 703 O O . LYS A 1 90 ? 12.454 9.753 3.368 1.00 53.78 90 LYS A O 1
ATOM 708 N N . SER A 1 91 ? 11.495 11.740 2.991 1.00 52.16 91 SER A N 1
ATOM 709 C CA . SER A 1 91 ? 11.905 12.367 4.256 1.00 52.16 91 SER A CA 1
ATOM 710 C C . SER A 1 91 ? 10.913 12.156 5.410 1.00 52.16 91 SER A C 1
ATOM 712 O O . SER A 1 91 ? 11.207 12.556 6.534 1.00 52.16 91 SER A O 1
ATOM 714 N N . LEU A 1 92 ? 9.750 11.549 5.136 1.00 47.00 92 LEU A N 1
ATOM 715 C CA . LEU A 1 92 ? 8.634 11.399 6.080 1.00 47.00 92 LEU A CA 1
ATOM 716 C C . LEU A 1 92 ? 8.522 9.997 6.712 1.00 47.00 92 LEU A C 1
ATOM 718 O O . LEU A 1 92 ? 7.587 9.761 7.475 1.00 47.00 92 LEU A O 1
ATOM 722 N N . SER A 1 93 ? 9.443 9.082 6.392 1.00 41.34 93 SER A N 1
ATOM 723 C CA . SER A 1 93 ? 9.520 7.711 6.929 1.00 41.34 93 SER A CA 1
ATOM 724 C C . SER A 1 93 ? 10.516 7.587 8.073 1.00 41.34 93 SER A C 1
ATOM 726 O O . SER A 1 93 ? 11.667 8.038 7.859 1.00 41.34 93 SER A O 1
#